Protein AF-A1ZZI5-F1 (afdb_monomer)

Sequence (152 aa):
MFSKNNQVFYYNAGRHKSIALKEIDAQTFIKIGHFKANPGNQPIIHTAYPEAKNVEYFYCKDRRGVYLIEEVFTQERFSPRVTIYKLGWADPKTFTTNNALFPYAKDKNGVYLHIHKVPNLLPQGITSCQDIMNAPHHSYEKLPIEVLYQYP

Secondary structure (DSSP, 8-state):
-EEETTEEEEEEGGGTEEEE-TTS-TTT-EEEEEEEE-GGG-GGGGTT-SS-SEEEEEEEE-SS-EEEEEEEE-TT-SS-EEEEEEETT--TTT-B--TTTTT-EE-SS-EEETTEEETT--GGG--SHHHHHTSSS---EEPPEEEEEEE-

Organism: NCBI:txid313606

Structure (mmCIF, N/CA/C/O backbone):
data_AF-A1ZZI5-F1
#
_entry.id   AF-A1ZZI5-F1
#
loop_
_atom_site.group_PDB
_atom_site.id
_atom_site.type_symbol
_atom_site.label_atom_id
_atom_site.label_alt_id
_atom_site.label_comp_id
_atom_site.label_asym_id
_atom_site.label_entity_id
_atom_site.label_seq_id
_atom_site.pdbx_PDB_ins_code
_atom_site.Cartn_x
_atom_site.Cartn_y
_atom_site.Cartn_z
_atom_site.occupancy
_atom_site.B_iso_or_equiv
_atom_site.auth_seq_id
_atom_site.auth_comp_id
_atom_site.auth_asym_id
_atom_site.auth_atom_id
_atom_site.pdbx_PDB_model_num
ATOM 1 N N . MET A 1 1 ? -7.209 9.417 4.542 1.00 88.75 1 MET A N 1
ATOM 2 C CA . MET A 1 1 ? -7.319 8.685 5.829 1.00 88.75 1 MET A CA 1
ATOM 3 C C . MET A 1 1 ? -6.840 9.515 7.007 1.00 88.75 1 MET A C 1
ATOM 5 O O . MET A 1 1 ? -5.929 10.326 6.837 1.00 88.75 1 MET A O 1
ATOM 9 N N . PHE A 1 2 ? -7.405 9.274 8.187 1.00 90.62 2 PHE A N 1
ATOM 10 C CA . PHE A 1 2 ? -6.992 9.864 9.461 1.00 90.62 2 PHE A CA 1
ATOM 11 C C . PHE A 1 2 ? -7.324 8.920 10.624 1.00 90.62 2 PHE A C 1
ATOM 13 O O . PHE A 1 2 ? -8.226 8.094 10.501 1.00 90.62 2 PHE A O 1
ATOM 20 N N . SER A 1 3 ? -6.618 9.060 11.746 1.00 93.00 3 SER A N 1
ATOM 21 C CA . SER A 1 3 ? -6.901 8.318 12.979 1.00 93.00 3 SER A CA 1
ATOM 22 C C . SER A 1 3 ? -7.654 9.210 13.966 1.00 93.00 3 SER A C 1
ATOM 24 O O . SER A 1 3 ? -7.291 10.370 14.152 1.00 93.00 3 SER A O 1
ATOM 26 N N . LYS A 1 4 ? -8.698 8.681 14.606 1.00 94.25 4 LYS A N 1
ATOM 27 C CA . LYS A 1 4 ? -9.435 9.342 15.694 1.00 94.25 4 LYS A CA 1
ATOM 28 C C . LYS A 1 4 ? -9.974 8.279 16.648 1.00 94.25 4 LYS A C 1
ATOM 30 O O . LYS A 1 4 ? -10.483 7.266 16.186 1.00 94.25 4 LYS A O 1
ATOM 35 N N . ASN A 1 5 ? -9.876 8.497 17.960 1.00 94.31 5 ASN A N 1
ATOM 36 C CA . ASN A 1 5 ? -10.395 7.577 18.986 1.00 94.31 5 ASN A CA 1
ATOM 37 C C . ASN A 1 5 ? -9.962 6.109 18.772 1.00 94.31 5 ASN A C 1
ATOM 39 O O . ASN A 1 5 ? -10.791 5.206 18.806 1.00 94.31 5 ASN A O 1
ATOM 43 N N . ASN A 1 6 ? -8.669 5.880 18.504 1.00 94.88 6 ASN A N 1
ATOM 44 C CA . ASN A 1 6 ? -8.098 4.550 18.241 1.00 94.88 6 ASN A CA 1
ATOM 45 C C . ASN A 1 6 ? -8.724 3.796 17.042 1.00 94.88 6 ASN A C 1
ATOM 47 O O . ASN A 1 6 ? -8.687 2.571 16.982 1.00 94.88 6 ASN A O 1
ATOM 51 N N . GLN A 1 7 ? -9.274 4.524 16.068 1.00 96.81 7 GLN A N 1
ATOM 52 C CA . GLN A 1 7 ? -9.832 3.975 14.834 1.00 96.81 7 GLN A CA 1
ATOM 53 C C . GLN A 1 7 ? -9.324 4.772 13.627 1.00 96.81 7 GLN A C 1
ATOM 55 O O . GLN A 1 7 ? -9.250 6.003 13.668 1.00 96.81 7 GLN A O 1
ATOM 60 N N . VAL A 1 8 ? -8.988 4.079 12.536 1.00 96.56 8 VAL A N 1
ATOM 61 C CA . VAL A 1 8 ? -8.679 4.715 11.247 1.00 96.56 8 VAL A CA 1
ATOM 62 C C . VAL A 1 8 ? -9.959 4.921 10.451 1.00 96.56 8 VAL A C 1
ATOM 64 O O . VAL A 1 8 ? -10.812 4.034 10.375 1.00 96.56 8 VAL A O 1
ATOM 67 N N . PHE A 1 9 ? -10.069 6.091 9.836 1.00 95.69 9 PHE A N 1
ATOM 68 C CA . PHE A 1 9 ? -11.160 6.480 8.963 1.00 95.69 9 PHE A CA 1
ATOM 69 C C . PHE A 1 9 ? -10.637 6.885 7.590 1.00 95.69 9 PHE A C 1
ATOM 71 O O . PHE A 1 9 ? -9.574 7.501 7.456 1.00 95.69 9 PHE A O 1
ATOM 78 N N . TYR A 1 10 ? -11.430 6.609 6.563 1.00 93.69 10 TYR A N 1
ATOM 79 C CA . TYR A 1 10 ? -11.304 7.239 5.255 1.00 93.69 10 TYR A CA 1
ATOM 80 C C . TYR A 1 10 ? -12.454 8.229 5.062 1.00 93.69 10 TYR A C 1
ATOM 82 O O . TYR A 1 10 ? -13.611 7.879 5.282 1.00 93.69 10 TYR A O 1
ATOM 90 N N . TYR A 1 11 ? -12.136 9.466 4.677 1.00 92.06 11 TYR A N 1
ATOM 91 C CA . TYR A 1 11 ? -13.138 10.463 4.311 1.00 92.06 11 TYR A CA 1
ATOM 92 C C . TYR A 1 11 ? -13.397 10.364 2.813 1.00 92.06 11 TYR A C 1
ATOM 94 O O . TYR A 1 11 ? -12.512 10.671 2.021 1.00 92.06 11 TYR A O 1
ATOM 102 N N . ASN A 1 12 ? -14.600 9.935 2.439 1.00 87.12 12 ASN A N 1
ATOM 103 C CA . ASN A 1 12 ? -15.038 9.918 1.055 1.00 87.12 12 ASN A CA 1
ATOM 104 C C . ASN A 1 12 ? -15.641 11.285 0.718 1.00 87.12 12 ASN A C 1
ATOM 106 O O . ASN A 1 12 ? -16.751 11.602 1.160 1.00 87.12 12 ASN A O 1
ATOM 110 N N . ALA A 1 13 ? -14.909 12.080 -0.065 1.00 82.31 13 ALA A N 1
ATOM 111 C CA . ALA A 1 13 ? -15.349 13.408 -0.480 1.00 82.31 13 ALA A CA 1
ATOM 112 C C . ALA A 1 13 ? -16.642 13.360 -1.310 1.00 82.31 13 ALA A C 1
ATOM 114 O O . ALA A 1 13 ? -17.515 14.194 -1.107 1.00 82.31 13 ALA A O 1
ATOM 115 N N . GLY A 1 14 ? -16.816 12.336 -2.153 1.00 79.44 14 GLY A N 1
ATOM 116 C CA . GLY A 1 14 ? -18.021 12.155 -2.968 1.00 79.44 14 GLY A CA 1
ATOM 117 C C . GLY A 1 14 ? -19.300 11.882 -2.187 1.00 79.44 14 GLY A C 1
ATOM 118 O O . GLY A 1 14 ? -20.392 12.151 -2.676 1.00 79.44 14 GLY A O 1
ATOM 119 N N . ARG A 1 15 ? -19.181 11.367 -0.961 1.00 82.94 15 ARG A N 1
ATOM 120 C CA . ARG A 1 15 ? -20.318 11.127 -0.061 1.00 82.94 15 ARG A CA 1
ATOM 121 C C . ARG A 1 15 ? -20.402 12.117 1.093 1.00 82.94 15 ARG A C 1
ATOM 123 O O . ARG A 1 15 ? -21.291 11.966 1.929 1.00 82.94 15 ARG A O 1
ATOM 130 N N . HIS A 1 16 ? -19.444 13.038 1.205 1.00 86.88 16 HIS A N 1
ATOM 131 C CA . HIS A 1 16 ? -19.254 13.888 2.383 1.00 86.88 16 HIS A CA 1
ATOM 132 C C . HIS A 1 16 ? -19.296 13.099 3.705 1.00 86.88 16 HIS A C 1
ATOM 134 O O . HIS A 1 16 ? -19.858 13.544 4.706 1.00 86.88 16 HIS A O 1
ATOM 140 N N . LYS A 1 17 ? -18.731 11.881 3.715 1.00 91.00 17 LYS A N 1
ATOM 141 C CA . LYS A 1 17 ? -18.849 10.954 4.848 1.00 91.00 17 LYS A CA 1
ATOM 142 C C . LYS A 1 17 ? -17.546 10.224 5.132 1.00 91.00 17 LYS A C 1
ATOM 144 O O . LYS A 1 17 ? -16.850 9.771 4.227 1.00 91.00 17 LYS A O 1
ATOM 149 N N . SER A 1 18 ? -17.260 10.058 6.422 1.00 93.62 18 SER A N 1
ATOM 150 C CA . SER A 1 18 ? -16.176 9.197 6.893 1.00 93.62 18 SER A CA 1
ATOM 151 C C . SER A 1 18 ? -16.654 7.758 7.078 1.00 93.62 18 SER A C 1
ATOM 153 O O . SER A 1 18 ? -17.722 7.521 7.644 1.00 93.62 18 SER A O 1
ATOM 155 N N . ILE A 1 19 ? -15.844 6.800 6.637 1.00 93.69 19 ILE A N 1
ATOM 156 C CA . ILE A 1 19 ? -16.041 5.365 6.856 1.00 93.69 19 ILE A CA 1
ATOM 157 C C . ILE A 1 19 ? -14.949 4.861 7.798 1.00 93.69 19 ILE A C 1
ATOM 159 O O . ILE A 1 19 ? -13.776 5.183 7.612 1.00 93.69 19 ILE A O 1
ATOM 163 N N . ALA A 1 20 ? -15.339 4.086 8.811 1.00 95.06 20 ALA A N 1
ATOM 164 C CA . ALA A 1 20 ? -14.404 3.423 9.714 1.00 95.06 20 ALA A CA 1
ATOM 165 C C . ALA A 1 20 ? -13.782 2.200 9.028 1.00 95.06 20 ALA A C 1
ATOM 167 O O . ALA A 1 20 ? -14.499 1.338 8.524 1.00 95.06 20 ALA A O 1
ATOM 168 N N . LEU A 1 21 ? -12.456 2.112 9.051 1.00 94.69 21 LEU A N 1
ATOM 169 C CA . LEU A 1 21 ? -11.686 1.007 8.486 1.00 94.69 21 LEU A CA 1
ATOM 170 C C . LEU A 1 21 ? -11.186 0.121 9.624 1.00 94.69 21 LEU A C 1
ATOM 172 O O . LEU A 1 21 ? -10.055 0.255 10.084 1.00 94.69 21 LEU A O 1
ATOM 176 N N . LYS A 1 22 ? -12.083 -0.733 10.126 1.00 92.69 22 LYS A N 1
ATOM 177 C CA . LYS A 1 22 ? -11.901 -1.528 11.356 1.00 92.69 22 LYS A CA 1
ATOM 178 C C . LYS A 1 22 ? -10.706 -2.483 11.312 1.00 92.69 22 LYS A C 1
ATOM 180 O O . LYS A 1 22 ? -10.131 -2.781 12.353 1.00 92.69 22 LYS A O 1
ATOM 185 N N . GLU A 1 23 ? -10.317 -2.914 10.117 1.00 90.88 23 GLU A N 1
ATOM 186 C CA . GLU A 1 23 ? -9.172 -3.807 9.923 1.00 90.88 23 GLU A CA 1
ATOM 187 C C . GLU A 1 23 ? -7.826 -3.123 10.187 1.00 90.88 23 GLU A C 1
ATOM 189 O O . GLU A 1 23 ? -6.860 -3.796 10.561 1.00 90.88 23 GLU A O 1
ATOM 194 N N . ILE A 1 24 ? -7.781 -1.792 10.055 1.00 95.19 24 ILE A N 1
ATOM 195 C CA . ILE A 1 24 ? -6.554 -1.009 10.172 1.00 95.19 24 ILE A CA 1
ATOM 196 C C . ILE A 1 24 ? -6.318 -0.609 11.626 1.00 95.19 24 ILE A C 1
ATOM 198 O O . ILE A 1 24 ? -7.130 0.074 12.256 1.00 95.19 24 ILE A O 1
ATOM 202 N N . ASP A 1 25 ? -5.160 -1.001 12.138 1.00 96.38 25 ASP A N 1
ATOM 203 C CA . ASP A 1 25 ? -4.699 -0.677 13.475 1.00 96.38 25 ASP A CA 1
ATOM 204 C C . ASP A 1 25 ? -4.239 0.782 13.568 1.00 96.38 25 ASP A C 1
ATOM 206 O O . ASP A 1 25 ? -3.167 1.164 13.096 1.00 96.38 25 ASP A O 1
ATOM 210 N N . ALA A 1 26 ? -5.047 1.598 14.244 1.00 96.56 26 ALA A N 1
ATOM 211 C CA . ALA A 1 26 ? -4.800 3.023 14.405 1.00 96.56 26 ALA A CA 1
ATOM 212 C C . ALA A 1 26 ? -3.516 3.355 15.177 1.00 96.56 26 ALA A C 1
ATOM 214 O O . ALA A 1 26 ? -2.979 4.443 14.976 1.00 96.56 26 ALA A O 1
ATOM 215 N N . GLN A 1 27 ? -3.022 2.454 16.035 1.00 96.25 27 GLN A N 1
ATOM 216 C CA . GLN A 1 27 ? -1.830 2.706 16.856 1.00 96.25 27 GLN A CA 1
ATOM 217 C C . GLN A 1 27 ? -0.538 2.639 16.047 1.00 96.25 27 GLN A C 1
ATOM 219 O O . GLN A 1 27 ? 0.443 3.296 16.381 1.00 96.25 27 GLN A O 1
ATOM 224 N N . THR A 1 28 ? -0.539 1.836 14.985 1.00 96.75 28 THR A N 1
ATOM 225 C CA . THR A 1 28 ? 0.635 1.603 14.137 1.00 96.75 28 THR A CA 1
ATOM 226 C C . THR A 1 28 ? 0.448 2.144 12.721 1.00 96.75 28 THR A C 1
ATOM 228 O O . THR A 1 28 ? 1.302 1.929 11.864 1.00 96.75 28 THR A O 1
ATOM 231 N N . PHE A 1 29 ? -0.652 2.865 12.482 1.00 96.44 29 PHE A N 1
ATOM 232 C CA . PHE A 1 29 ? -1.006 3.429 11.188 1.00 96.44 29 PHE A CA 1
ATOM 233 C C . PHE A 1 29 ? -0.018 4.512 10.738 1.00 96.44 29 PHE A C 1
ATOM 235 O O . PHE A 1 29 ? 0.186 5.519 11.415 1.00 96.44 29 PHE A O 1
ATOM 242 N N . ILE A 1 30 ? 0.542 4.334 9.543 1.00 95.44 30 ILE A N 1
ATOM 243 C CA . ILE A 1 30 ? 1.495 5.249 8.916 1.00 95.44 30 ILE A CA 1
ATOM 244 C C . ILE A 1 30 ? 1.072 5.491 7.464 1.00 95.44 30 ILE A C 1
ATOM 246 O O . ILE A 1 30 ? 0.793 4.553 6.715 1.00 95.44 30 ILE A O 1
ATOM 250 N N . LYS A 1 31 ? 1.067 6.760 7.043 1.00 93.56 31 LYS A N 1
ATOM 251 C CA . LYS A 1 31 ? 0.959 7.143 5.626 1.00 93.56 31 LYS A CA 1
ATOM 252 C C . LYS A 1 31 ? 2.342 7.082 4.991 1.00 93.56 31 LYS A C 1
ATOM 254 O O . LYS A 1 31 ? 3.291 7.601 5.567 1.00 93.56 31 LYS A O 1
ATOM 259 N N . ILE A 1 32 ? 2.438 6.458 3.824 1.00 91.56 32 ILE A N 1
ATOM 260 C CA . ILE A 1 32 ? 3.721 6.137 3.197 1.00 91.56 32 ILE A CA 1
ATOM 261 C C . ILE A 1 32 ? 3.988 7.004 1.975 1.00 91.56 32 ILE A C 1
ATOM 263 O O . ILE A 1 32 ? 5.065 7.577 1.862 1.00 91.56 32 ILE A O 1
ATOM 267 N N . GLY A 1 33 ? 3.012 7.147 1.087 1.00 85.56 33 GLY A N 1
ATOM 268 C CA . GLY A 1 33 ? 3.184 7.956 -0.112 1.00 85.56 33 GLY A CA 1
ATOM 269 C C . GLY A 1 33 ? 1.853 8.332 -0.733 1.00 85.56 33 GLY A C 1
ATOM 270 O O . GLY A 1 33 ? 0.861 7.621 -0.562 1.00 85.56 33 GLY A O 1
ATOM 271 N N . HIS A 1 34 ? 1.853 9.458 -1.439 1.00 85.75 34 HIS A N 1
ATOM 272 C CA . HIS A 1 34 ? 0.754 9.919 -2.278 1.00 85.75 34 HIS A CA 1
ATOM 273 C C . HIS A 1 34 ? 1.297 10.167 -3.672 1.00 85.75 34 HIS A C 1
ATOM 275 O O . HIS A 1 34 ? 2.297 10.862 -3.845 1.00 85.75 34 HIS A O 1
ATOM 281 N N . PHE A 1 35 ? 0.624 9.590 -4.651 1.00 81.38 35 PHE A N 1
ATOM 282 C CA . PHE A 1 35 ? 1.056 9.599 -6.025 1.00 81.38 35 PHE A CA 1
ATOM 283 C C . PHE A 1 35 ? -0.084 9.963 -6.950 1.00 81.38 35 PHE A C 1
ATOM 285 O O . PHE A 1 35 ? -1.201 9.484 -6.776 1.00 81.38 35 PHE A O 1
ATOM 292 N N . LYS A 1 36 ? 0.221 10.776 -7.958 1.00 78.62 36 LYS A N 1
ATOM 293 C CA . LYS A 1 36 ? -0.731 11.159 -8.995 1.00 78.62 36 LYS A CA 1
ATOM 294 C C . LYS A 1 36 ? -0.256 10.594 -10.320 1.00 78.62 36 LYS A C 1
ATOM 296 O O . LYS A 1 36 ? 0.842 10.915 -10.770 1.00 78.62 36 LYS A O 1
ATOM 301 N N . ALA A 1 37 ? -1.079 9.756 -10.927 1.00 72.25 37 ALA A N 1
ATOM 302 C CA . ALA A 1 37 ? -0.876 9.261 -12.273 1.00 72.25 37 ALA A CA 1
ATOM 303 C C . ALA A 1 37 ? -1.790 10.045 -13.218 1.00 72.25 37 ALA A C 1
ATOM 305 O O . ALA A 1 37 ? -3.012 9.913 -13.161 1.00 72.25 37 ALA A O 1
ATOM 306 N N . ASN A 1 38 ? -1.175 10.855 -14.082 1.00 68.25 38 ASN A N 1
ATOM 307 C CA . ASN A 1 38 ? -1.856 11.568 -15.159 1.00 68.25 38 ASN A CA 1
ATOM 308 C C . ASN A 1 38 ? -1.307 11.048 -16.499 1.00 68.25 38 ASN A C 1
ATOM 31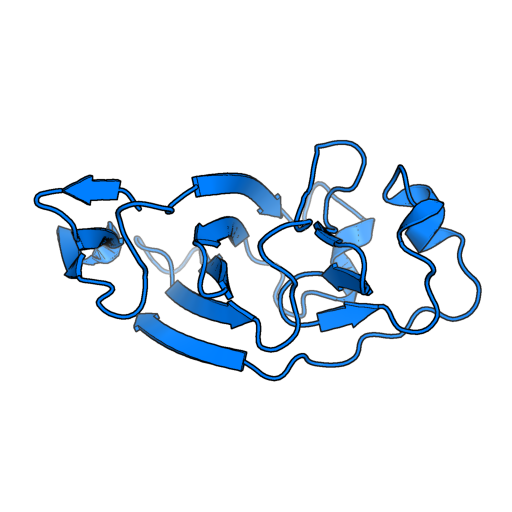0 O O . ASN A 1 38 ? -0.148 11.338 -16.816 1.00 68.25 38 ASN A O 1
ATOM 314 N N . PRO A 1 39 ? -2.106 10.313 -17.293 1.00 57.94 39 PRO A N 1
ATOM 315 C CA . PRO A 1 39 ? -1.650 9.671 -18.530 1.00 57.94 39 PRO A CA 1
ATOM 316 C C . PRO A 1 39 ? -1.013 10.648 -19.526 1.00 57.94 39 PRO A C 1
ATOM 318 O O . PRO A 1 39 ? -0.016 10.321 -20.159 1.00 57.94 39 PRO A O 1
ATOM 321 N N . GLY A 1 40 ? -1.528 11.881 -19.609 1.00 56.38 40 GLY A N 1
ATOM 322 C CA . GLY A 1 40 ? -1.036 12.896 -20.548 1.00 56.38 40 GLY A CA 1
ATOM 323 C C . GLY A 1 40 ? 0.386 13.407 -20.283 1.00 56.38 40 GLY A C 1
ATOM 324 O O . GLY A 1 40 ? 0.987 13.981 -21.183 1.00 56.38 40 GLY A O 1
ATOM 325 N N . ASN A 1 41 ? 0.940 13.188 -19.083 1.00 53.09 41 ASN A N 1
ATOM 326 C CA . ASN A 1 41 ? 2.237 13.749 -18.684 1.00 53.09 41 ASN A CA 1
ATOM 327 C C . ASN A 1 41 ? 3.314 12.690 -18.411 1.00 53.09 41 ASN A C 1
ATOM 329 O O . ASN A 1 41 ? 4.441 13.063 -18.088 1.00 53.09 41 ASN A O 1
ATOM 333 N N . GLN A 1 42 ? 2.994 11.389 -18.474 1.00 54.50 42 GLN A N 1
ATOM 334 C CA . GLN A 1 42 ? 3.925 10.338 -18.055 1.00 54.50 42 GLN A CA 1
ATOM 335 C C . GLN A 1 42 ? 3.889 9.101 -18.969 1.00 54.50 42 GLN A C 1
ATOM 337 O O . GLN A 1 42 ? 3.000 8.259 -18.831 1.00 54.50 42 GLN A O 1
ATOM 342 N N . PRO A 1 43 ? 4.886 8.936 -19.863 1.00 46.97 43 PRO A N 1
ATOM 343 C CA . PRO A 1 43 ? 4.893 7.864 -20.862 1.00 46.97 43 PRO A CA 1
ATOM 344 C C . PRO A 1 43 ? 5.055 6.450 -20.272 1.00 46.97 43 PRO A C 1
ATOM 346 O O . PRO A 1 43 ? 4.678 5.477 -20.915 1.00 46.97 43 PRO A O 1
ATOM 349 N N . ILE A 1 44 ? 5.575 6.311 -19.045 1.00 50.44 44 ILE A N 1
ATOM 350 C CA . ILE A 1 44 ? 5.906 5.009 -18.426 1.00 50.44 44 ILE A CA 1
ATOM 351 C C . ILE A 1 44 ? 4.671 4.306 -17.822 1.00 50.44 44 ILE A C 1
ATOM 353 O O . ILE A 1 44 ? 4.650 3.088 -17.681 1.00 50.44 44 ILE A O 1
ATOM 357 N N . ILE A 1 45 ? 3.607 5.046 -17.498 1.00 51.72 45 ILE A N 1
ATOM 358 C CA . ILE A 1 45 ? 2.412 4.516 -16.810 1.00 51.72 45 ILE A CA 1
ATOM 359 C C . ILE A 1 45 ? 1.461 3.788 -17.789 1.00 51.72 45 ILE A C 1
ATOM 361 O O . ILE A 1 45 ? 0.544 3.080 -17.384 1.00 51.72 45 ILE A O 1
ATOM 365 N N . HIS A 1 46 ? 1.689 3.907 -19.098 1.00 41.88 46 HIS A N 1
ATOM 366 C CA . HIS A 1 46 ? 0.678 3.630 -20.119 1.00 41.88 46 HIS A CA 1
ATOM 367 C C . HIS A 1 46 ? 0.281 2.151 -20.315 1.00 41.88 46 HIS A C 1
ATOM 369 O O . HIS A 1 46 ? -0.777 1.900 -20.885 1.00 41.88 46 HIS A O 1
ATOM 375 N N . THR A 1 47 ? 1.078 1.169 -19.870 1.00 45.75 47 THR A N 1
ATOM 376 C CA . THR A 1 47 ? 0.804 -0.265 -20.135 1.00 45.75 47 THR A CA 1
ATOM 377 C C . THR A 1 47 ? 0.304 -1.055 -18.926 1.00 45.75 47 THR A C 1
ATOM 379 O O . THR A 1 47 ? -0.368 -2.068 -19.104 1.00 45.75 47 THR A O 1
ATOM 382 N N . ALA A 1 48 ? 0.577 -0.600 -17.701 1.00 46.62 48 ALA A N 1
ATOM 383 C CA . ALA A 1 48 ? 0.129 -1.269 -16.473 1.00 46.62 48 ALA A CA 1
ATOM 384 C C . ALA A 1 48 ? -1.211 -0.733 -15.930 1.00 46.62 48 ALA A C 1
ATOM 386 O O . ALA A 1 48 ? -1.792 -1.325 -15.019 1.00 46.62 48 ALA A O 1
ATOM 387 N N . TYR A 1 49 ? -1.704 0.378 -16.485 1.00 53.09 49 TYR A N 1
ATOM 388 C CA . TYR A 1 49 ? -2.923 1.057 -16.053 1.00 53.09 49 TYR A CA 1
ATOM 389 C C . TYR A 1 49 ? -3.899 1.166 -17.238 1.00 53.09 49 TYR A C 1
ATOM 391 O O . TYR A 1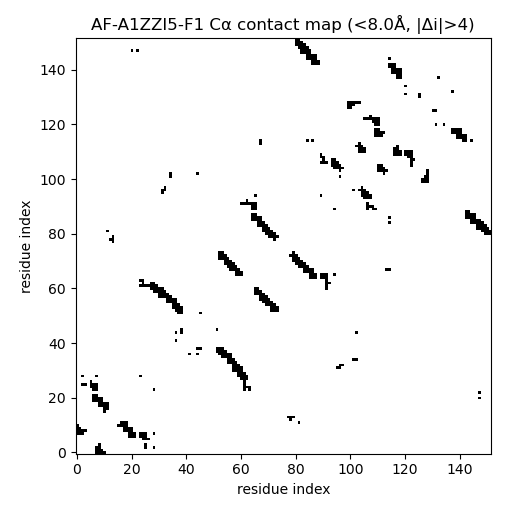 49 ? -3.781 2.085 -18.045 1.00 53.09 49 TYR A O 1
ATOM 399 N N . PRO A 1 50 ? -4.847 0.219 -17.381 1.00 45.00 50 PRO A N 1
ATOM 400 C CA . PRO A 1 50 ? -5.671 0.070 -18.586 1.00 45.00 50 PRO A CA 1
ATOM 401 C C . PRO A 1 50 ? -6.709 1.184 -18.814 1.00 45.00 50 PRO A C 1
ATOM 403 O O . PRO A 1 50 ? -7.363 1.200 -19.852 1.00 45.00 50 PRO A O 1
ATOM 406 N N . GLU A 1 51 ? -6.865 2.135 -17.890 1.00 51.78 51 GLU A N 1
ATOM 407 C CA . GLU A 1 51 ? -7.783 3.263 -18.045 1.00 51.78 51 GLU A CA 1
ATOM 408 C C . GLU A 1 51 ? -6.998 4.578 -17.961 1.00 51.78 51 GLU A C 1
ATOM 410 O O . GLU A 1 51 ? -6.477 4.930 -16.906 1.00 51.78 51 GLU A O 1
ATOM 415 N N . ALA A 1 52 ? -6.920 5.318 -19.071 1.00 49.72 52 ALA A N 1
ATOM 416 C CA . ALA A 1 52 ? -6.306 6.644 -19.147 1.00 49.72 52 ALA A CA 1
ATOM 417 C C . ALA A 1 52 ? -7.133 7.690 -18.367 1.00 49.72 52 ALA A C 1
ATOM 419 O O . ALA A 1 52 ? -7.794 8.552 -18.943 1.00 49.72 52 ALA A O 1
ATOM 420 N N . LYS A 1 53 ? -7.124 7.591 -17.03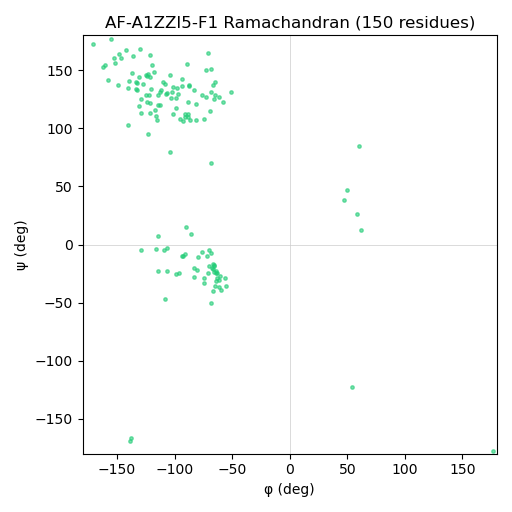8 1.00 62.97 53 LYS A N 1
ATOM 421 C CA . LYS A 1 53 ? -7.847 8.457 -16.101 1.00 62.97 53 LYS A CA 1
ATOM 422 C C . LYS A 1 53 ? -6.852 9.146 -15.173 1.00 62.97 53 LYS A C 1
ATOM 424 O O . LYS A 1 53 ? -5.759 8.634 -14.946 1.00 62.97 53 LYS A O 1
ATOM 429 N N . ASN A 1 54 ? -7.221 10.309 -14.642 1.00 77.44 54 ASN A N 1
ATOM 430 C CA . ASN A 1 54 ? -6.461 10.907 -13.548 1.00 77.44 54 ASN A CA 1
ATOM 431 C C . ASN A 1 54 ? -6.689 10.010 -12.330 1.00 77.44 54 ASN A C 1
ATOM 433 O O . ASN A 1 54 ? -7.830 9.872 -11.885 1.00 77.44 54 ASN A O 1
ATOM 437 N N . VAL A 1 55 ? -5.639 9.355 -11.839 1.00 81.25 55 VAL A N 1
ATOM 438 C CA . VAL A 1 55 ? -5.732 8.460 -10.681 1.00 81.25 55 VAL A CA 1
ATOM 439 C C . VAL A 1 55 ? -4.810 8.952 -9.582 1.00 81.25 55 VAL A C 1
ATOM 441 O O . VAL A 1 55 ? -3.646 9.272 -9.828 1.00 81.25 55 VAL A O 1
ATOM 444 N N . GLU A 1 56 ? -5.323 8.991 -8.359 1.00 86.06 56 GLU A N 1
ATOM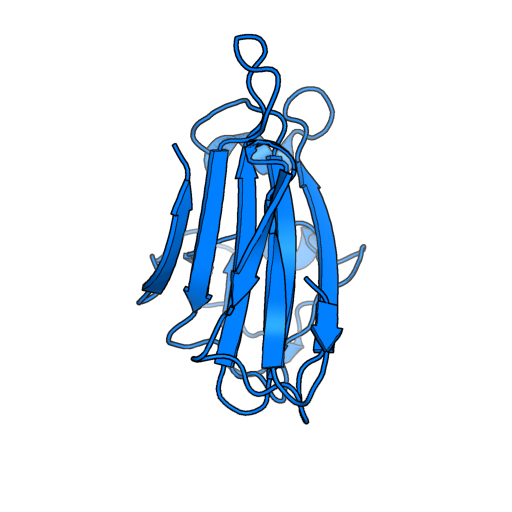 445 C CA . GLU A 1 56 ? -4.508 9.201 -7.171 1.00 86.06 56 GLU A CA 1
ATOM 446 C C . GLU A 1 56 ? -4.364 7.894 -6.387 1.00 86.06 56 GLU A C 1
ATOM 448 O O . GLU A 1 56 ? -5.345 7.212 -6.091 1.00 86.06 56 GLU A O 1
ATOM 453 N N . TYR A 1 57 ? -3.122 7.557 -6.043 1.00 87.12 57 TYR A N 1
ATOM 454 C CA . TYR A 1 57 ? -2.775 6.398 -5.231 1.00 87.12 57 TYR A CA 1
ATOM 455 C C . TYR A 1 57 ? -2.212 6.847 -3.891 1.00 87.12 57 TYR A C 1
ATOM 457 O O . TYR A 1 57 ? -1.282 7.655 -3.836 1.00 87.12 57 TYR A O 1
ATOM 465 N N . PHE A 1 58 ? -2.716 6.271 -2.806 1.00 90.38 58 PHE A N 1
ATOM 466 C CA . PHE A 1 58 ? -2.153 6.461 -1.475 1.00 90.38 58 PHE A CA 1
ATOM 467 C C . PHE A 1 58 ? -1.742 5.118 -0.900 1.00 90.38 58 PHE A C 1
ATOM 469 O O . PHE A 1 58 ? -2.586 4.243 -0.708 1.00 90.38 58 PHE A O 1
ATOM 476 N N . TYR A 1 59 ? -0.463 4.982 -0.562 1.00 93.25 59 TYR A N 1
ATOM 477 C CA . TYR A 1 59 ? -0.002 3.853 0.233 1.00 93.25 59 TYR A CA 1
ATOM 478 C C . TYR A 1 59 ? -0.001 4.225 1.707 1.00 93.25 59 TYR A C 1
ATOM 480 O O . TYR A 1 59 ? 0.474 5.291 2.118 1.00 93.25 59 TYR A O 1
ATOM 488 N N . CYS A 1 60 ? -0.489 3.310 2.521 1.00 95.12 60 CYS A N 1
ATOM 489 C CA . CYS A 1 60 ? -0.374 3.364 3.965 1.00 95.12 60 CYS A CA 1
ATOM 490 C C . CYS A 1 60 ? -0.149 1.959 4.511 1.00 95.12 60 CYS A C 1
ATOM 492 O O . CYS A 1 60 ? -0.271 0.964 3.801 1.00 95.12 60 CYS A O 1
ATOM 494 N N . LYS A 1 61 ? 0.235 1.872 5.775 1.00 96.81 61 LYS A N 1
ATOM 495 C CA . LYS A 1 61 ? 0.479 0.599 6.442 1.00 96.81 61 LYS A CA 1
ATOM 496 C C . LYS A 1 61 ? 0.147 0.688 7.914 1.00 96.81 61 LYS A C 1
ATOM 498 O O . LYS A 1 61 ? 0.075 1.777 8.476 1.00 96.81 61 LYS A O 1
ATOM 503 N N . ASP A 1 62 ? 0.011 -0.467 8.527 1.00 97.19 62 ASP A N 1
ATOM 504 C CA . ASP A 1 62 ? 0.036 -0.658 9.969 1.00 97.19 62 ASP A CA 1
ATOM 505 C C . ASP A 1 62 ? 0.842 -1.930 10.283 1.00 97.19 62 ASP A C 1
ATOM 507 O O . ASP A 1 62 ? 1.502 -2.489 9.408 1.00 97.19 62 ASP A O 1
ATOM 511 N N . ARG A 1 63 ? 0.810 -2.433 11.519 1.00 96.38 63 ARG A N 1
ATOM 512 C CA . ARG A 1 63 ? 1.492 -3.697 11.854 1.00 96.38 63 ARG A CA 1
ATOM 513 C C . ARG A 1 63 ? 0.912 -4.939 11.159 1.00 96.38 63 ARG A C 1
ATOM 515 O O . ARG A 1 63 ? 1.566 -5.979 11.177 1.00 96.38 63 ARG A O 1
ATOM 522 N N . ARG A 1 64 ? -0.314 -4.867 10.633 1.00 95.12 64 ARG A N 1
ATOM 523 C CA . ARG A 1 64 ? -1.082 -5.987 10.062 1.00 95.12 64 ARG A CA 1
ATOM 524 C C . ARG A 1 64 ? -0.956 -6.075 8.546 1.00 95.12 64 ARG A C 1
ATOM 526 O O . ARG A 1 64 ? -1.154 -7.158 8.002 1.00 95.12 64 ARG A O 1
ATOM 533 N N . GLY A 1 65 ? -0.648 -4.978 7.863 1.00 96.62 65 GLY A N 1
ATOM 534 C CA . GLY A 1 65 ? -0.487 -5.002 6.420 1.00 96.62 65 GLY A CA 1
ATOM 535 C C . GLY A 1 65 ? -0.208 -3.652 5.783 1.00 96.62 65 GLY A C 1
ATOM 536 O O . GLY A 1 65 ? -0.071 -2.618 6.440 1.00 96.62 65 GLY A O 1
ATOM 537 N N . VAL A 1 66 ? -0.118 -3.704 4.459 1.00 97.38 66 VAL A N 1
ATOM 538 C CA . VAL A 1 66 ? -0.005 -2.543 3.581 1.00 97.38 66 VAL A CA 1
ATOM 539 C C . VAL A 1 66 ? -1.321 -2.376 2.842 1.00 97.38 66 VAL A C 1
ATOM 541 O O . VAL A 1 66 ? -1.917 -3.352 2.379 1.00 97.38 66 VAL A O 1
ATOM 544 N N . TYR A 1 67 ? -1.756 -1.132 2.722 1.00 96.25 67 TYR A N 1
ATOM 545 C CA . TYR A 1 67 ? -3.006 -0.758 2.094 1.00 96.25 67 TYR A CA 1
ATOM 546 C C . TYR A 1 67 ? -2.757 0.249 0.981 1.00 96.25 67 TYR A C 1
ATOM 548 O O . TYR A 1 67 ? -1.872 1.104 1.069 1.00 96.25 67 TYR A O 1
ATOM 556 N N . LEU A 1 68 ? -3.575 0.140 -0.054 1.00 94.12 68 LEU A N 1
ATOM 557 C CA . LEU A 1 68 ? -3.565 1.002 -1.219 1.00 94.12 68 LEU A CA 1
ATOM 558 C C . LEU A 1 68 ? -4.953 1.601 -1.388 1.00 94.12 68 LEU A C 1
ATOM 560 O O . LEU A 1 68 ? -5.933 0.872 -1.510 1.00 94.12 68 LEU A O 1
ATOM 564 N N . ILE A 1 69 ? -5.031 2.923 -1.392 1.00 93.12 69 ILE A N 1
ATOM 565 C CA . ILE A 1 69 ? -6.234 3.656 -1.772 1.00 93.12 69 ILE A CA 1
ATOM 566 C C . ILE A 1 69 ? -6.050 4.099 -3.213 1.00 93.12 69 ILE A C 1
ATOM 568 O O . ILE A 1 69 ? -5.056 4.749 -3.528 1.00 93.12 69 ILE A O 1
ATOM 572 N N . GLU A 1 70 ? -7.012 3.760 -4.053 1.00 91.12 70 GLU A N 1
ATOM 573 C CA . GLU A 1 70 ? -7.105 4.163 -5.447 1.00 91.12 70 GLU A CA 1
ATOM 574 C C . GLU A 1 70 ? -8.308 5.096 -5.597 1.00 91.12 70 GLU A C 1
ATOM 576 O O . GLU A 1 70 ? -9.439 4.705 -5.299 1.00 91.12 70 GLU A O 1
ATOM 581 N N . GLU A 1 71 ? -8.063 6.325 -6.046 1.00 89.19 71 GLU A N 1
ATOM 582 C CA . GLU A 1 71 ? -9.092 7.308 -6.376 1.00 89.19 71 GLU A CA 1
ATOM 583 C C . GLU A 1 71 ? -9.039 7.614 -7.872 1.00 89.19 71 GLU A C 1
ATOM 585 O O . GLU A 1 71 ? -8.118 8.274 -8.350 1.00 89.19 71 GLU A O 1
ATOM 590 N N . VAL A 1 72 ? -10.025 7.127 -8.622 1.00 86.56 72 VAL A N 1
ATOM 591 C CA . VAL A 1 72 ? -10.108 7.300 -10.075 1.00 86.56 72 VAL A CA 1
ATOM 592 C C . VAL A 1 72 ? -11.063 8.442 -10.399 1.00 86.56 72 VAL A C 1
ATOM 594 O O . VAL A 1 72 ? -12.266 8.358 -10.134 1.00 86.56 72 VAL A O 1
ATOM 597 N N . PHE A 1 73 ? -10.536 9.495 -11.019 1.00 81.06 73 PHE A N 1
ATOM 598 C CA . PHE A 1 73 ? -11.289 10.674 -11.430 1.00 81.06 73 PHE A CA 1
ATOM 599 C C . PHE A 1 73 ? -11.679 10.566 -12.907 1.00 81.06 73 PHE A C 1
ATOM 601 O O . PHE A 1 73 ? -10.848 10.319 -13.783 1.00 81.06 73 PHE A O 1
ATOM 608 N N . THR A 1 74 ? -12.959 10.780 -13.195 1.00 76.19 74 THR A N 1
ATOM 609 C CA . THR A 1 74 ? -13.514 10.790 -14.556 1.00 76.19 74 THR A CA 1
ATOM 610 C C . THR A 1 74 ? -14.165 12.133 -14.833 1.00 76.19 74 THR A C 1
ATOM 612 O O . THR A 1 74 ? -14.813 12.673 -13.941 1.00 76.19 74 THR A O 1
ATOM 615 N N . GLN A 1 75 ? -14.078 12.631 -16.070 1.00 71.19 75 GLN A N 1
ATOM 616 C CA . GLN A 1 75 ? -14.726 13.893 -16.468 1.00 71.19 75 GLN A CA 1
ATOM 617 C C . GLN A 1 75 ? -16.243 13.895 -16.209 1.00 71.19 75 GLN A C 1
ATOM 619 O O . GLN A 1 75 ? -16.821 14.933 -15.916 1.00 71.19 75 GLN A O 1
ATOM 624 N N . GLU A 1 76 ? -16.875 12.723 -16.252 1.00 71.19 76 GLU A N 1
ATOM 625 C CA . GLU A 1 76 ? -18.317 12.540 -16.057 1.00 71.19 76 GLU A CA 1
ATOM 626 C C . GLU A 1 76 ? -18.774 12.631 -14.589 1.00 71.19 76 GLU A C 1
ATOM 628 O O . GLU A 1 76 ? -19.971 12.565 -14.314 1.00 71.19 76 GLU A O 1
ATOM 633 N N . ARG A 1 77 ? -17.852 12.731 -13.619 1.00 66.50 77 ARG A N 1
ATOM 634 C CA . ARG A 1 77 ? -18.187 12.656 -12.190 1.00 66.50 77 ARG A CA 1
ATOM 635 C C . ARG A 1 77 ? -17.524 13.759 -11.384 1.00 66.50 77 ARG A C 1
ATOM 637 O O . ARG A 1 77 ? -16.315 13.946 -11.429 1.00 66.50 77 ARG A O 1
ATOM 644 N N . PHE A 1 78 ? -18.321 14.391 -10.527 1.00 71.19 78 PHE A N 1
ATOM 645 C CA . PHE A 1 78 ? -17.843 15.354 -9.531 1.00 71.19 78 PHE A CA 1
ATOM 646 C C . PHE A 1 78 ? -17.075 14.705 -8.368 1.00 71.19 78 PHE A C 1
ATOM 648 O O . PHE A 1 78 ? -16.475 15.411 -7.563 1.00 71.19 78 PHE A O 1
ATOM 655 N N . SER A 1 79 ? -17.090 13.372 -8.257 1.00 80.06 79 SER A N 1
ATOM 656 C CA . SER A 1 79 ? -16.375 12.642 -7.209 1.00 80.06 79 SER A CA 1
ATOM 657 C C . SER A 1 79 ? -15.662 11.402 -7.747 1.00 80.06 79 SER A C 1
ATOM 659 O O . SER A 1 79 ? -16.158 10.793 -8.701 1.00 80.06 79 SER A O 1
ATOM 661 N N . PRO A 1 80 ? -14.507 11.029 -7.164 1.00 84.56 80 PRO A N 1
ATOM 662 C CA . PRO A 1 80 ? -13.753 9.880 -7.632 1.00 84.56 80 PRO A CA 1
ATOM 663 C C . PRO A 1 80 ? -14.443 8.566 -7.268 1.00 84.56 80 PRO A C 1
ATOM 665 O O . PRO A 1 80 ? -15.077 8.434 -6.217 1.00 84.56 80 PRO A O 1
ATOM 668 N N . ARG A 1 81 ? -14.229 7.563 -8.119 1.00 87.75 81 ARG A N 1
ATOM 669 C CA . ARG A 1 81 ? -14.385 6.156 -7.745 1.00 87.75 81 ARG A CA 1
ATOM 670 C C . ARG A 1 81 ? -13.288 5.805 -6.761 1.00 87.75 81 ARG A C 1
ATOM 672 O O . ARG A 1 81 ? -12.131 6.107 -7.030 1.00 87.75 81 ARG A O 1
ATOM 679 N N . VAL A 1 82 ? -13.640 5.177 -5.647 1.00 91.00 82 VAL A N 1
ATOM 680 C CA . VAL A 1 82 ? -12.674 4.886 -4.581 1.00 91.00 82 VAL A CA 1
ATOM 681 C C . VAL A 1 82 ? -12.634 3.397 -4.318 1.00 91.00 82 VAL A C 1
ATOM 683 O O . VAL A 1 82 ? -13.672 2.812 -4.012 1.00 91.00 82 VAL A O 1
ATOM 686 N N . THR A 1 83 ? -11.443 2.812 -4.325 1.00 93.62 83 THR A N 1
ATOM 687 C CA . THR A 1 83 ? -11.227 1.450 -3.830 1.00 93.62 83 THR A CA 1
ATOM 688 C C . THR A 1 83 ? -10.092 1.438 -2.814 1.00 93.62 83 THR A C 1
ATOM 690 O O . THR A 1 83 ? -9.080 2.110 -2.993 1.00 93.62 83 THR A O 1
ATOM 693 N N . ILE A 1 84 ? -10.262 0.694 -1.721 1.00 95.25 84 ILE A N 1
ATOM 694 C CA . ILE A 1 84 ? -9.222 0.487 -0.709 1.00 95.25 84 ILE A CA 1
ATOM 695 C C . ILE A 1 84 ? -8.880 -0.995 -0.674 1.00 95.25 84 ILE A C 1
ATOM 697 O O . ILE A 1 84 ? -9.717 -1.821 -0.309 1.00 95.25 84 ILE A O 1
ATOM 701 N N . TYR A 1 85 ? -7.642 -1.311 -1.026 1.00 95.94 85 TYR A N 1
ATOM 702 C CA . TYR A 1 85 ? -7.095 -2.659 -1.048 1.00 95.94 85 TYR A CA 1
ATOM 703 C C . TYR A 1 85 ? -6.182 -2.885 0.155 1.00 95.94 85 TYR A C 1
ATOM 705 O O . TYR A 1 85 ? -5.441 -1.986 0.551 1.00 95.94 85 TYR A O 1
ATOM 713 N N . LYS A 1 86 ? -6.165 -4.106 0.681 1.00 96.69 86 LYS A N 1
ATOM 714 C CA . LYS A 1 86 ? -5.069 -4.649 1.490 1.00 96.69 86 LYS A CA 1
ATOM 715 C C . LYS A 1 86 ? -4.240 -5.589 0.619 1.00 96.69 86 LYS A C 1
ATOM 717 O O . LYS A 1 86 ? -4.794 -6.446 -0.068 1.00 96.69 86 LYS A O 1
ATOM 722 N N . LEU A 1 87 ? -2.922 -5.415 0.643 1.00 95.50 87 LEU A N 1
ATOM 723 C CA . LEU A 1 87 ? -1.978 -6.120 -0.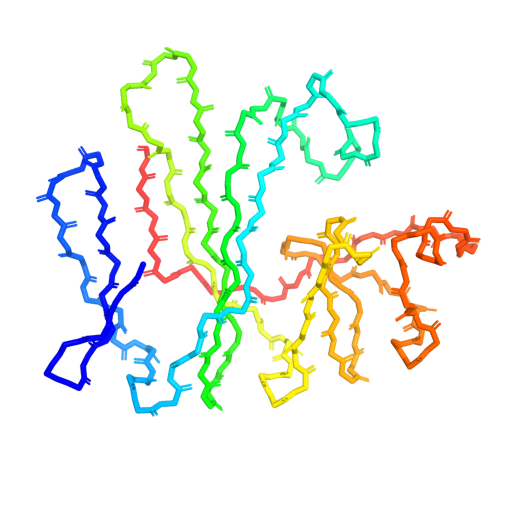224 1.00 95.50 87 LEU A CA 1
ATOM 724 C C . LEU A 1 87 ? -1.415 -7.353 0.500 1.00 95.50 87 LEU A C 1
ATOM 726 O O . LEU A 1 87 ? -0.612 -7.223 1.422 1.00 95.50 87 LEU A O 1
ATOM 730 N N . GLY A 1 88 ? -1.836 -8.551 0.088 1.00 85.81 88 GLY A N 1
ATOM 731 C CA . GLY A 1 88 ? -1.686 -9.805 0.840 1.00 85.81 88 GLY A CA 1
ATOM 732 C C . GLY A 1 88 ? -0.268 -10.357 1.023 1.00 85.81 88 GLY A C 1
ATOM 733 O O . GLY A 1 88 ? -0.105 -11.303 1.787 1.00 85.81 88 GLY A O 1
ATOM 734 N N . TRP A 1 89 ? 0.756 -9.779 0.385 1.00 89.00 89 TRP A N 1
ATOM 735 C CA . TRP A 1 89 ? 2.165 -10.210 0.501 1.00 89.00 89 TRP A CA 1
ATOM 736 C C . TRP A 1 89 ? 3.153 -9.090 0.826 1.00 89.00 89 TRP A C 1
ATOM 738 O O . TRP A 1 89 ? 4.340 -9.354 1.030 1.00 89.00 89 TRP A O 1
ATOM 748 N N . ALA A 1 90 ? 2.673 -7.850 0.874 1.00 95.00 90 ALA A N 1
ATOM 749 C CA . ALA A 1 90 ? 3.525 -6.716 1.161 1.00 95.00 90 ALA A CA 1
ATOM 750 C C . ALA A 1 90 ? 3.915 -6.724 2.650 1.00 95.00 90 ALA A C 1
ATOM 752 O O . ALA A 1 90 ? 3.050 -6.800 3.524 1.00 95.00 90 ALA A O 1
ATOM 753 N N . ASP A 1 91 ? 5.212 -6.652 2.947 1.00 96.88 91 ASP A N 1
ATOM 754 C CA . ASP A 1 91 ? 5.741 -6.629 4.310 1.00 96.88 91 ASP A CA 1
ATOM 755 C C . ASP A 1 91 ? 5.653 -5.205 4.875 1.00 96.88 91 ASP A C 1
ATOM 757 O O . ASP A 1 91 ? 6.478 -4.351 4.523 1.00 96.88 91 ASP A O 1
ATOM 761 N N . PRO A 1 92 ? 4.733 -4.927 5.816 1.00 97.06 92 PRO A N 1
ATOM 762 C CA . PRO A 1 92 ? 4.557 -3.578 6.331 1.00 97.06 92 PRO A CA 1
ATOM 763 C C . PRO A 1 92 ? 5.784 -3.051 7.077 1.00 97.06 92 PRO A C 1
ATOM 765 O O . PRO A 1 92 ? 5.984 -1.842 7.143 1.00 97.06 92 PRO A O 1
ATOM 768 N N . LYS A 1 93 ? 6.655 -3.895 7.635 1.00 97.00 93 LYS A N 1
ATOM 769 C CA . LYS A 1 93 ? 7.838 -3.411 8.360 1.00 97.00 93 LYS A CA 1
ATOM 770 C C . LYS A 1 93 ? 8.810 -2.717 7.413 1.00 97.00 93 LYS A C 1
ATOM 772 O O . LYS A 1 93 ? 9.347 -1.672 7.768 1.00 97.00 93 LYS A O 1
ATOM 777 N N . THR A 1 94 ? 8.980 -3.266 6.212 1.00 96.62 94 THR A N 1
ATOM 778 C CA . THR A 1 94 ? 9.974 -2.794 5.230 1.00 96.62 94 THR A CA 1
ATOM 779 C C . THR A 1 94 ? 9.383 -2.081 4.014 1.00 96.62 94 THR A C 1
ATOM 781 O O . THR A 1 94 ? 10.143 -1.543 3.213 1.00 96.62 94 THR A O 1
ATOM 784 N N . PHE A 1 95 ? 8.053 -2.033 3.889 1.00 96.69 95 PHE A N 1
ATOM 785 C CA . PHE A 1 95 ? 7.384 -1.361 2.779 1.00 96.69 95 PHE A CA 1
ATOM 786 C C . PHE A 1 95 ? 7.700 0.132 2.724 1.00 96.69 95 PHE A C 1
ATOM 788 O O . PHE A 1 95 ? 7.517 0.865 3.703 1.00 96.69 95 PHE A O 1
ATOM 795 N N . THR A 1 96 ? 8.154 0.569 1.554 1.00 94.19 96 THR A N 1
ATOM 796 C CA . THR A 1 96 ? 8.586 1.932 1.277 1.00 94.19 96 THR A CA 1
ATOM 797 C C . THR A 1 96 ? 8.404 2.291 -0.196 1.00 94.19 96 THR A C 1
ATOM 799 O O . THR A 1 96 ? 8.298 1.442 -1.079 1.00 94.19 96 THR A O 1
ATOM 802 N N . THR A 1 97 ? 8.374 3.586 -0.461 1.00 91.75 97 THR A N 1
ATOM 803 C CA . THR A 1 97 ? 8.284 4.191 -1.790 1.00 91.75 97 THR A CA 1
ATOM 804 C C .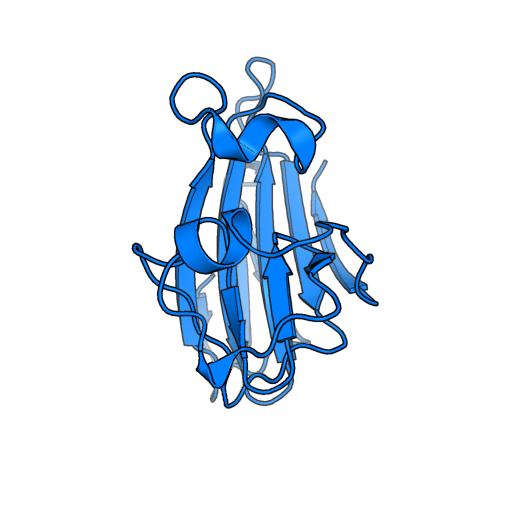 THR A 1 97 ? 8.753 5.639 -1.679 1.00 91.75 97 THR A C 1
ATOM 806 O O . THR A 1 97 ? 8.735 6.225 -0.595 1.00 91.75 97 THR A O 1
ATOM 809 N N . ASN A 1 98 ? 9.2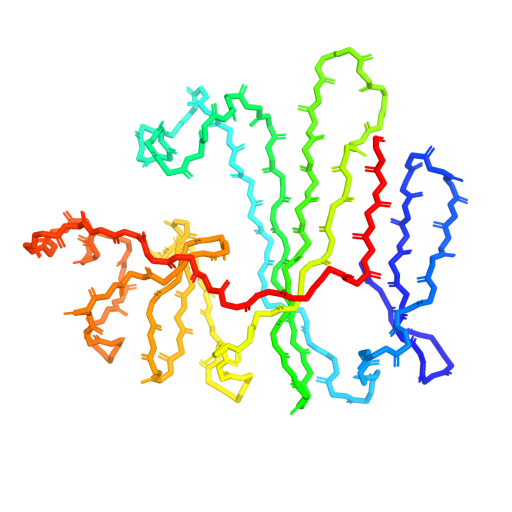35 6.206 -2.778 1.00 88.06 98 ASN A N 1
ATOM 810 C CA . ASN A 1 98 ? 9.740 7.573 -2.841 1.00 88.06 98 ASN A CA 1
ATOM 811 C C . ASN A 1 98 ? 9.626 8.098 -4.282 1.00 88.06 98 ASN A C 1
ATOM 813 O O . ASN A 1 98 ? 9.260 7.359 -5.196 1.00 88.06 98 ASN A O 1
ATOM 817 N N . ASN A 1 99 ? 9.983 9.365 -4.494 1.00 85.12 99 ASN A N 1
ATOM 818 C CA . ASN A 1 99 ? 9.901 9.989 -5.816 1.00 85.12 99 ASN A CA 1
ATOM 819 C C . ASN A 1 99 ? 10.795 9.314 -6.869 1.00 85.12 99 ASN A C 1
ATOM 821 O O . ASN A 1 99 ? 10.436 9.319 -8.039 1.00 85.12 99 ASN A O 1
ATOM 825 N N . ALA A 1 100 ? 11.933 8.731 -6.475 1.00 87.94 100 ALA A N 1
ATOM 826 C CA . ALA A 1 100 ? 12.830 8.043 -7.404 1.00 87.94 100 ALA A CA 1
ATOM 827 C C . ALA A 1 100 ? 12.271 6.684 -7.849 1.00 87.94 100 ALA A C 1
ATOM 829 O O . ALA A 1 100 ? 12.497 6.274 -8.982 1.00 87.94 100 ALA A O 1
ATOM 830 N N . LEU A 1 101 ? 11.540 5.991 -6.971 1.00 87.56 101 LEU A N 1
ATOM 831 C CA . LEU A 1 101 ? 10.904 4.702 -7.245 1.00 87.56 101 LEU A CA 1
ATOM 832 C C . LEU A 1 101 ? 9.558 4.840 -7.951 1.00 87.56 101 LEU A C 1
ATOM 834 O O . LEU A 1 101 ? 9.108 3.871 -8.550 1.00 87.56 101 LEU A O 1
ATOM 838 N N . PHE A 1 102 ? 8.916 6.005 -7.891 1.00 82.19 102 PHE A N 1
ATOM 839 C CA . PHE A 1 102 ? 7.608 6.231 -8.495 1.00 82.19 102 PHE A CA 1
ATOM 840 C C . PHE A 1 102 ? 7.570 5.791 -9.979 1.00 82.19 102 PHE A C 1
ATOM 842 O O . PHE A 1 102 ? 8.473 6.163 -10.734 1.00 82.19 102 PHE A O 1
ATOM 849 N N . PRO A 1 103 ? 6.561 5.006 -10.429 1.00 81.69 103 PRO A N 1
ATOM 850 C CA . PRO A 1 103 ? 5.309 4.607 -9.757 1.00 81.69 103 PRO A CA 1
ATOM 851 C C . PRO A 1 103 ? 5.354 3.374 -8.845 1.00 81.69 103 PRO A C 1
ATOM 853 O O . PRO A 1 103 ? 4.315 2.914 -8.369 1.00 81.69 103 PRO A O 1
ATOM 856 N N . TYR A 1 104 ? 6.537 2.849 -8.568 1.00 88.50 104 TYR A N 1
ATOM 857 C CA . TYR A 1 104 ? 6.715 1.617 -7.822 1.00 88.50 104 TYR A CA 1
ATOM 858 C C . TYR A 1 104 ? 6.818 1.836 -6.310 1.00 88.50 104 TYR A C 1
ATOM 860 O O . TYR A 1 104 ? 7.233 2.881 -5.797 1.00 88.50 104 TYR A O 1
ATOM 868 N N . ALA A 1 105 ? 6.477 0.785 -5.577 1.00 92.50 105 ALA A N 1
ATOM 869 C CA . ALA A 1 105 ? 6.810 0.621 -4.173 1.00 92.50 105 ALA A CA 1
ATOM 870 C C . ALA A 1 105 ? 7.628 -0.658 -4.003 1.00 92.50 105 ALA A C 1
ATOM 872 O O . ALA A 1 105 ? 7.652 -1.514 -4.886 1.00 92.50 105 ALA A O 1
ATOM 873 N N . LYS A 1 106 ? 8.309 -0.808 -2.873 1.00 95.06 106 LYS A N 1
ATOM 874 C CA . LYS A 1 106 ? 9.055 -2.029 -2.578 1.00 95.06 106 LYS A CA 1
ATOM 875 C C . LYS A 1 106 ? 9.055 -2.343 -1.095 1.00 95.06 106 LYS A C 1
ATOM 877 O O . LYS A 1 106 ? 8.864 -1.466 -0.259 1.00 95.06 106 LYS A O 1
ATOM 882 N N . ASP A 1 107 ? 9.346 -3.588 -0.778 1.00 96.69 107 ASP A N 1
ATOM 883 C CA . ASP A 1 107 ? 9.713 -4.039 0.558 1.00 96.69 107 ASP A CA 1
ATOM 884 C C . ASP A 1 107 ? 10.873 -5.039 0.444 1.00 96.69 107 ASP A C 1
ATOM 886 O O . ASP A 1 107 ? 11.512 -5.140 -0.602 1.00 96.69 107 ASP A O 1
ATOM 890 N N . LYS A 1 108 ? 11.189 -5.775 1.510 1.00 95.44 108 LYS A N 1
ATOM 891 C CA . LYS A 1 108 ? 12.255 -6.787 1.471 1.00 95.44 108 LYS A CA 1
ATOM 892 C C . LYS A 1 108 ? 11.945 -7.997 0.564 1.00 95.44 108 LYS A C 1
ATOM 894 O O . LYS A 1 108 ? 12.870 -8.701 0.179 1.00 95.44 108 LYS A O 1
ATOM 899 N N . ASN A 1 109 ? 10.671 -8.258 0.264 1.00 93.19 109 ASN A N 1
ATOM 900 C CA . ASN A 1 109 ? 10.176 -9.436 -0.456 1.00 93.19 109 ASN A CA 1
ATOM 901 C C . ASN A 1 109 ? 9.916 -9.168 -1.948 1.00 93.19 109 ASN A C 1
ATOM 903 O O . ASN A 1 109 ? 9.881 -10.112 -2.744 1.00 93.19 109 ASN A O 1
ATOM 907 N N . GLY A 1 110 ? 9.654 -7.919 -2.336 1.00 93.69 110 GLY A N 1
ATOM 908 C CA . GLY A 1 110 ? 9.283 -7.608 -3.709 1.00 93.69 110 GLY A CA 1
ATOM 909 C C . GLY A 1 110 ? 9.229 -6.129 -4.060 1.00 93.69 110 GLY A C 1
ATOM 910 O O . GLY A 1 110 ? 9.338 -5.238 -3.218 1.00 93.69 110 GLY A O 1
ATOM 911 N N . VAL A 1 111 ? 9.050 -5.906 -5.358 1.00 93.69 111 VAL A N 1
ATOM 912 C CA . VAL A 1 111 ? 8.731 -4.619 -5.971 1.00 93.69 111 VAL A CA 1
ATOM 913 C C . VAL A 1 111 ? 7.292 -4.693 -6.468 1.00 93.69 111 VAL A C 1
ATOM 915 O O . VAL A 1 111 ? 6.863 -5.725 -6.987 1.00 93.69 111 VAL A O 1
ATOM 918 N N . TYR A 1 112 ? 6.546 -3.611 -6.300 1.00 91.62 112 TYR A N 1
ATOM 919 C CA . TYR A 1 112 ? 5.114 -3.559 -6.544 1.00 91.62 112 TYR A CA 1
ATOM 920 C C . TYR A 1 112 ? 4.749 -2.361 -7.401 1.00 91.62 112 TYR A C 1
ATOM 922 O O . TYR A 1 112 ? 5.309 -1.274 -7.249 1.00 91.62 112 TYR A O 1
ATOM 930 N N . LEU A 1 113 ? 3.756 -2.566 -8.256 1.00 88.25 113 LEU A N 1
ATOM 931 C CA . LEU A 1 113 ? 3.078 -1.527 -9.007 1.00 88.25 113 LEU A CA 1
ATOM 932 C C . LEU A 1 113 ? 1.576 -1.708 -8.815 1.00 88.25 113 LEU A C 1
ATOM 934 O O . LEU A 1 113 ? 1.000 -2.698 -9.267 1.00 88.25 113 LEU A O 1
ATOM 938 N N . HIS A 1 114 ? 0.936 -0.753 -8.144 1.00 88.00 114 HIS A N 1
ATOM 939 C CA . HIS A 1 114 ? -0.481 -0.840 -7.799 1.00 88.00 114 HIS A CA 1
ATOM 940 C C . HIS A 1 114 ? -0.800 -2.146 -7.029 1.00 88.00 114 HIS A C 1
ATOM 942 O O . HIS A 1 114 ? -0.203 -2.414 -5.988 1.00 88.00 114 HIS A O 1
ATOM 948 N N . ILE A 1 115 ? -1.718 -2.969 -7.544 1.00 90.75 115 ILE A N 1
ATOM 949 C CA . ILE A 1 115 ? -2.087 -4.287 -6.999 1.00 90.75 115 ILE A CA 1
ATOM 950 C C . ILE A 1 115 ? -1.254 -5.447 -7.571 1.00 90.75 115 ILE A C 1
ATOM 952 O O . ILE A 1 115 ? -1.650 -6.606 -7.443 1.00 90.75 115 ILE A O 1
ATOM 956 N N . HIS A 1 116 ? -0.125 -5.161 -8.222 1.00 90.81 116 HIS A N 1
ATOM 957 C CA . HIS A 1 116 ? 0.727 -6.164 -8.855 1.00 90.81 116 HIS A CA 1
ATOM 958 C C . HIS A 1 116 ? 2.123 -6.201 -8.235 1.00 90.81 116 HIS A C 1
ATOM 960 O O . HIS A 1 116 ? 2.666 -5.180 -7.817 1.00 90.81 116 HIS A O 1
ATOM 966 N N . LYS A 1 117 ? 2.721 -7.390 -8.223 1.00 91.75 117 LYS A N 1
ATOM 967 C CA . LYS A 1 117 ? 4.141 -7.624 -7.976 1.00 91.75 117 LYS A CA 1
ATOM 968 C C . LYS A 1 117 ? 4.882 -7.668 -9.308 1.00 91.75 117 LYS A C 1
ATOM 970 O O . LYS A 1 117 ? 4.374 -8.230 -10.275 1.00 91.75 117 LYS A O 1
ATOM 975 N N . VAL A 1 118 ? 6.092 -7.126 -9.332 1.00 90.44 118 VAL A N 1
ATOM 976 C CA . VAL A 1 118 ? 7.053 -7.341 -10.416 1.00 90.44 118 VAL A CA 1
ATOM 977 C C . VAL A 1 118 ? 7.931 -8.535 -10.015 1.00 90.44 118 VAL A C 1
ATOM 979 O O . VAL A 1 118 ? 8.714 -8.414 -9.063 1.00 90.44 118 VAL A O 1
ATOM 982 N N . PRO A 1 119 ? 7.756 -9.719 -10.628 1.00 88.06 119 PRO A N 1
ATOM 983 C CA . PRO A 1 119 ? 8.506 -10.911 -10.254 1.00 88.06 119 PRO A CA 1
ATOM 984 C C . PRO A 1 119 ? 9.974 -10.797 -10.679 1.00 88.06 119 PRO A C 1
ATOM 986 O O . PRO A 1 119 ? 10.348 -9.948 -11.484 1.00 88.06 119 PRO A O 1
ATOM 989 N N . ASN A 1 120 ? 10.816 -11.670 -10.122 1.00 87.06 120 ASN A N 1
ATOM 990 C CA . ASN A 1 120 ? 12.240 -11.807 -10.464 1.00 87.06 120 ASN A CA 1
ATOM 991 C C . ASN A 1 120 ? 13.124 -10.568 -10.213 1.00 87.06 120 ASN A C 1
ATOM 993 O O . ASN A 1 120 ? 14.280 -10.550 -10.627 1.00 87.06 120 ASN A O 1
ATOM 997 N N . LEU A 1 121 ? 12.629 -9.563 -9.482 1.00 88.31 121 LEU A N 1
ATOM 998 C CA . LEU A 1 121 ? 13.434 -8.434 -9.017 1.00 88.31 121 LEU A CA 1
ATOM 999 C C . LEU A 1 121 ? 13.898 -8.628 -7.578 1.00 88.31 121 LEU A C 1
ATOM 1001 O O . LEU A 1 121 ? 13.107 -8.964 -6.696 1.00 88.31 121 LEU A O 1
ATOM 1005 N N . LEU A 1 122 ? 15.177 -8.338 -7.335 1.00 90.44 122 LEU A N 1
ATOM 1006 C CA . LEU A 1 122 ? 15.758 -8.258 -5.997 1.00 90.44 122 LEU A CA 1
ATOM 1007 C C . LEU A 1 122 ? 15.596 -6.829 -5.454 1.00 90.44 122 LEU A C 1
ATOM 1009 O O . LEU A 1 122 ? 16.298 -5.926 -5.914 1.00 90.44 122 LEU A O 1
ATOM 1013 N N . PRO A 1 123 ? 14.733 -6.581 -4.449 1.00 92.19 123 PRO A N 1
ATOM 1014 C CA . PRO A 1 123 ? 14.410 -5.215 -4.029 1.00 92.19 123 PRO A CA 1
ATOM 1015 C C . PRO A 1 123 ? 15.591 -4.434 -3.445 1.00 92.19 123 PRO A C 1
ATOM 1017 O O . PRO A 1 123 ? 15.570 -3.202 -3.432 1.00 92.19 123 PRO A O 1
ATOM 1020 N N . GLN A 1 124 ? 16.618 -5.122 -2.936 1.00 88.94 124 GLN A N 1
ATOM 1021 C CA . GLN A 1 124 ? 17.773 -4.497 -2.287 1.00 88.94 124 GLN A CA 1
ATOM 1022 C C . GLN A 1 124 ? 18.597 -3.629 -3.253 1.00 88.94 124 GLN A C 1
ATOM 1024 O O . GLN A 1 124 ? 19.124 -2.607 -2.824 1.00 88.94 124 GLN A O 1
ATOM 1029 N N . GLY A 1 125 ? 18.649 -3.985 -4.542 1.00 86.38 125 GLY A N 1
ATOM 1030 C CA . GLY A 1 125 ? 19.377 -3.232 -5.573 1.00 86.38 125 GLY A CA 1
ATOM 1031 C C . GLY A 1 125 ? 18.549 -2.159 -6.286 1.00 86.38 125 GLY A C 1
ATOM 1032 O O . GLY A 1 125 ? 19.099 -1.369 -7.040 1.00 86.38 125 GLY A O 1
ATOM 1033 N N . ILE A 1 126 ? 17.237 -2.117 -6.050 1.00 92.06 126 ILE A N 1
ATOM 1034 C CA . ILE A 1 126 ? 16.329 -1.199 -6.740 1.00 92.06 126 ILE A CA 1
ATOM 1035 C C . ILE A 1 126 ? 16.262 0.127 -5.984 1.00 92.06 126 ILE A C 1
ATOM 1037 O O . ILE A 1 126 ? 15.738 0.193 -4.866 1.00 92.06 126 ILE A O 1
ATOM 1041 N N . THR A 1 127 ? 16.784 1.187 -6.589 1.00 91.19 127 THR A N 1
ATOM 1042 C CA . THR A 1 127 ? 16.830 2.542 -6.013 1.00 91.19 127 THR A CA 1
ATOM 1043 C C . THR A 1 127 ? 15.984 3.542 -6.792 1.00 91.19 127 THR A C 1
ATOM 1045 O O . THR A 1 127 ? 15.528 4.531 -6.215 1.00 91.19 127 THR A O 1
ATOM 1048 N N . SER A 1 128 ? 15.719 3.252 -8.065 1.00 91.19 128 SER A N 1
ATOM 1049 C CA . SER A 1 128 ? 14.927 4.079 -8.967 1.00 91.19 128 SER A CA 1
ATOM 1050 C C . SER A 1 128 ? 13.942 3.249 -9.795 1.00 91.19 128 SER A C 1
ATOM 1052 O O . SER A 1 128 ? 14.085 2.033 -9.940 1.00 91.19 128 SER A O 1
ATOM 1054 N N . CYS A 1 129 ? 12.940 3.908 -10.375 1.00 87.81 129 CYS A N 1
ATOM 1055 C CA . CYS A 1 129 ? 12.054 3.287 -11.350 1.00 87.81 129 CYS A CA 1
ATOM 1056 C C . CYS A 1 129 ? 12.814 2.849 -12.609 1.00 87.81 129 CYS A C 1
ATOM 1058 O O . CYS A 1 129 ? 12.448 1.845 -13.208 1.00 87.81 129 CYS A O 1
ATOM 1060 N N . GLN A 1 130 ? 13.911 3.523 -12.968 1.00 88.00 130 GLN A N 1
ATOM 1061 C CA . GLN A 1 130 ? 14.732 3.144 -14.115 1.00 88.00 130 GLN A CA 1
ATOM 1062 C C . GLN A 1 130 ? 15.408 1.780 -13.920 1.00 88.00 130 GLN A C 1
ATOM 1064 O O . GLN A 1 130 ? 15.489 1.013 -14.875 1.00 88.00 130 GLN A O 1
ATOM 1069 N N . ASP A 1 131 ? 15.820 1.436 -12.694 1.00 89.50 131 ASP A N 1
ATOM 1070 C CA . ASP A 1 131 ? 16.389 0.113 -12.382 1.00 89.50 131 ASP A CA 1
ATOM 1071 C C . ASP A 1 131 ? 15.382 -1.004 -12.690 1.00 89.50 131 ASP A C 1
ATOM 1073 O O . ASP A 1 131 ? 15.734 -2.050 -13.231 1.00 89.50 131 ASP A O 1
ATOM 1077 N N . ILE A 1 132 ? 14.106 -0.748 -12.386 1.00 88.44 132 ILE A N 1
ATOM 1078 C CA . ILE A 1 132 ? 12.992 -1.653 -12.675 1.00 88.44 132 ILE A CA 1
ATOM 1079 C C . ILE A 1 132 ? 12.779 -1.713 -14.184 1.00 88.44 132 ILE A C 1
ATOM 1081 O O . ILE A 1 132 ? 12.772 -2.801 -14.743 1.00 88.44 132 ILE A O 1
ATOM 1085 N N . MET A 1 133 ? 12.689 -0.556 -14.851 1.00 84.50 133 MET A N 1
ATOM 1086 C CA . MET A 1 133 ? 12.464 -0.451 -16.298 1.00 84.50 133 MET A CA 1
ATOM 1087 C C . MET A 1 133 ? 13.618 -1.005 -17.155 1.00 84.50 133 MET A C 1
ATOM 1089 O O . MET A 1 133 ? 13.430 -1.298 -18.330 1.00 84.50 133 MET A O 1
ATOM 1093 N N . ASN A 1 134 ? 14.812 -1.170 -16.596 1.00 86.56 134 ASN A N 1
ATOM 1094 C CA . ASN A 1 134 ? 15.948 -1.767 -17.299 1.00 86.56 134 ASN A CA 1
ATOM 1095 C C . ASN A 1 134 ? 16.064 -3.278 -17.072 1.00 86.56 134 ASN A C 1
ATOM 1097 O O . ASN A 1 134 ? 16.871 -3.932 -17.734 1.00 86.56 134 ASN A O 1
ATOM 1101 N N . ALA A 1 135 ? 15.297 -3.844 -16.137 1.00 83.25 135 ALA A N 1
ATOM 1102 C CA . ALA A 1 135 ? 15.368 -5.267 -15.857 1.00 83.25 135 ALA A CA 1
ATOM 1103 C C . ALA A 1 135 ? 14.910 -6.099 -17.072 1.00 83.25 135 ALA A C 1
ATOM 1105 O O . ALA A 1 135 ? 13.929 -5.746 -17.728 1.00 83.25 135 ALA A O 1
ATOM 1106 N N . PRO A 1 136 ? 15.582 -7.216 -17.387 1.00 73.75 136 PRO A N 1
ATOM 1107 C CA . PRO A 1 136 ? 15.129 -8.110 -18.443 1.00 73.75 136 PRO A CA 1
ATOM 1108 C C . PRO A 1 136 ? 13.804 -8.773 -18.038 1.00 73.75 136 PRO A C 1
ATOM 1110 O O . PRO A 1 136 ? 13.661 -9.232 -16.909 1.00 73.75 136 PRO A O 1
ATOM 1113 N N . HIS A 1 137 ? 12.859 -8.854 -18.980 1.00 67.44 137 HIS A N 1
ATOM 1114 C CA . HIS A 1 137 ? 11.530 -9.461 -18.809 1.00 67.44 137 HIS A CA 1
ATOM 1115 C C . HIS A 1 137 ? 10.662 -8.806 -17.721 1.00 67.44 137 HIS A C 1
ATOM 1117 O O . HIS A 1 137 ? 10.555 -9.298 -16.598 1.00 67.44 137 HIS A O 1
ATOM 1123 N N . HIS A 1 138 ? 9.956 -7.728 -18.074 1.00 70.69 138 HIS A N 1
ATOM 1124 C CA . HIS A 1 138 ? 8.909 -7.184 -17.206 1.00 70.69 138 HIS A CA 1
ATOM 1125 C C . HIS A 1 138 ? 7.617 -7.962 -17.368 1.00 70.69 138 HIS A C 1
ATOM 1127 O O . HIS A 1 138 ? 7.025 -8.007 -18.446 1.00 70.69 138 HIS A O 1
ATOM 1133 N N . SER A 1 139 ? 7.149 -8.524 -16.266 1.00 82.94 139 SER A N 1
ATOM 1134 C CA . SER A 1 139 ? 5.781 -8.996 -16.127 1.00 82.94 139 SER A CA 1
ATOM 1135 C C . SER A 1 139 ? 5.181 -8.443 -14.839 1.00 82.94 139 SER A C 1
ATOM 1137 O O . SER A 1 139 ? 5.873 -7.866 -13.997 1.00 82.94 139 SER A O 1
ATOM 1139 N N . TYR A 1 140 ? 3.868 -8.591 -14.707 1.00 87.44 140 TYR A N 1
ATOM 1140 C CA . TYR A 1 140 ? 3.123 -8.136 -13.545 1.00 87.44 140 TYR A CA 1
ATOM 1141 C C . TYR A 1 140 ? 2.228 -9.269 -13.067 1.00 87.44 140 TYR A C 1
ATOM 1143 O O . TYR A 1 140 ? 1.354 -9.739 -13.794 1.00 87.44 140 TYR A O 1
ATOM 1151 N N . GLU A 1 141 ? 2.445 -9.705 -11.833 1.00 90.00 141 GLU A N 1
ATOM 1152 C CA . GLU A 1 141 ? 1.650 -10.747 -11.193 1.00 90.00 141 GLU A CA 1
ATOM 1153 C C . GLU A 1 141 ? 0.684 -10.103 -10.209 1.00 90.00 141 GLU A C 1
ATOM 1155 O O . GLU A 1 141 ? 1.087 -9.334 -9.335 1.00 90.00 141 GLU A O 1
ATOM 1160 N N . LYS A 1 142 ? -0.611 -10.393 -10.341 1.00 90.44 142 LYS A N 1
ATOM 1161 C CA . LYS A 1 142 ? -1.620 -9.836 -9.439 1.00 90.44 142 LYS A CA 1
ATOM 1162 C C . LYS A 1 142 ? -1.396 -10.359 -8.020 1.00 90.44 142 LYS A C 1
ATOM 1164 O O . LYS A 1 142 ? -1.317 -11.565 -7.801 1.00 90.44 142 LYS A O 1
ATOM 1169 N N . LEU A 1 143 ? -1.328 -9.447 -7.055 1.00 90.69 143 LEU A N 1
ATOM 1170 C CA . LEU A 1 143 ? -1.248 -9.799 -5.642 1.00 90.69 143 LEU A CA 1
ATOM 1171 C C . LEU A 1 143 ? -2.568 -10.430 -5.175 1.00 90.69 143 LEU A C 1
ATOM 1173 O O . LEU A 1 143 ? -3.641 -10.036 -5.647 1.00 90.69 143 LEU A O 1
ATOM 1177 N N . PRO A 1 144 ? -2.536 -11.323 -4.174 1.00 94.38 144 PRO A N 1
ATOM 1178 C CA . PRO A 1 144 ? -3.714 -11.573 -3.360 1.00 94.38 144 PRO A CA 1
ATOM 1179 C C . PRO A 1 144 ? -4.148 -10.253 -2.723 1.00 94.38 144 PRO A C 1
ATOM 1181 O O . PRO A 1 144 ? -3.358 -9.597 -2.039 1.00 94.38 144 PRO A O 1
ATOM 1184 N N . ILE A 1 145 ? -5.388 -9.848 -2.979 1.00 95.25 145 ILE A N 1
ATOM 1185 C CA . ILE A 1 145 ? -5.947 -8.597 -2.474 1.00 95.25 145 ILE A CA 1
ATOM 1186 C C . ILE A 1 145 ? -7.227 -8.856 -1.694 1.00 95.25 145 ILE A C 1
ATOM 1188 O O . ILE A 1 145 ? -8.035 -9.708 -2.056 1.00 95.25 145 ILE A O 1
ATOM 1192 N N . GLU A 1 146 ? -7.424 -8.060 -0.653 1.00 95.94 146 GLU A N 1
ATOM 1193 C CA . GLU A 1 146 ? -8.692 -7.935 0.059 1.00 95.94 146 GLU A CA 1
ATOM 1194 C C . GLU A 1 146 ? -9.220 -6.512 -0.163 1.00 95.94 146 GLU A C 1
ATOM 1196 O O . GLU A 1 146 ? -8.484 -5.539 0.014 1.00 95.94 146 GLU A O 1
ATOM 1201 N N . VAL A 1 147 ? -10.479 -6.376 -0.585 1.00 95.94 147 VAL A N 1
ATOM 1202 C CA . VAL A 1 147 ? -11.119 -5.068 -0.787 1.00 95.94 147 VAL A CA 1
ATOM 1203 C C . VAL A 1 147 ? -11.810 -4.661 0.510 1.00 95.94 147 VAL A C 1
ATOM 1205 O O . VAL A 1 147 ? -12.823 -5.241 0.886 1.00 95.94 147 VAL A O 1
ATOM 1208 N N . LEU A 1 148 ? -11.272 -3.646 1.185 1.00 94.44 148 LEU A N 1
ATOM 1209 C CA . LEU A 1 148 ? -11.804 -3.144 2.458 1.00 94.44 148 LEU A CA 1
ATOM 1210 C C . LEU A 1 148 ? -12.955 -2.154 2.266 1.00 94.44 148 LEU A C 1
ATOM 1212 O O . LEU A 1 148 ? -13.801 -1.982 3.143 1.00 94.44 148 LEU A O 1
ATOM 1216 N N . TYR A 1 149 ? -12.956 -1.448 1.137 1.00 93.69 149 TYR A N 1
ATOM 1217 C CA . TYR A 1 149 ? -13.981 -0.475 0.787 1.00 93.69 149 TYR A CA 1
ATOM 1218 C C . TYR A 1 149 ? -14.006 -0.264 -0.722 1.00 93.69 149 TYR A C 1
ATOM 1220 O O . TYR A 1 149 ? -12.952 -0.182 -1.352 1.00 93.69 149 TYR A O 1
ATOM 1228 N N . GLN A 1 150 ? -15.205 -0.111 -1.281 1.00 92.94 150 GLN A N 1
ATOM 1229 C CA . GLN A 1 150 ? -15.392 0.287 -2.667 1.00 92.94 150 GLN A CA 1
ATOM 1230 C C . GLN A 1 150 ? -16.564 1.263 -2.781 1.00 92.94 150 GLN A C 1
ATOM 1232 O O . GLN A 1 150 ? -17.625 1.054 -2.188 1.00 92.94 150 GLN A O 1
ATOM 1237 N N . TYR A 1 151 ? -16.361 2.334 -3.541 1.00 87.69 151 TYR A N 1
ATOM 1238 C CA . TYR A 1 151 ? -17.376 3.317 -3.884 1.00 87.69 151 TYR A CA 1
ATOM 1239 C C . TYR A 1 151 ? -17.395 3.551 -5.395 1.00 87.69 151 TYR A C 1
ATOM 1241 O O . TYR A 1 151 ? -16.337 3.847 -5.966 1.00 87.69 151 TYR A O 1
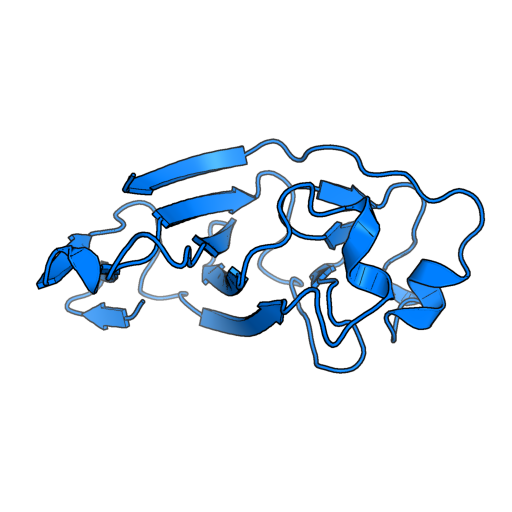ATOM 1249 N N . PRO A 1 152 ? -18.567 3.382 -6.030 1.00 81.19 152 PRO A N 1
ATOM 1250 C CA . PRO A 1 152 ? -18.702 3.428 -7.471 1.00 81.19 152 PRO A CA 1
ATOM 1251 C C . PRO A 1 152 ? -18.657 4.824 -8.053 1.00 81.19 152 PRO A C 1
ATOM 1253 O O . PRO A 1 152 ? -18.831 5.848 -7.361 1.00 81.19 152 PRO A O 1
#

pLDDT: mean 85.65, std 13.33, range [41.88, 97.38]

Foldseek 3Di:
DDDDPQWDWDQFPQVNDIDTLRVAGRVFKDWADKDWDQCVPDVVVPPVDPDNFTWIWTWMDGQRFIKIWIFTDDPVDPGTWIWIKTFPPAHRVAWHDDPFAPPWIDGQPAIDHHQWTFPPDGVVPDDGVVVVVPDPDTDTHGTDIDTSDTDD

Mean predicted aligned error: 5.74 Å

Radius of gyration: 15.48 Å; Cα contacts (8 Å, |Δi|>4): 31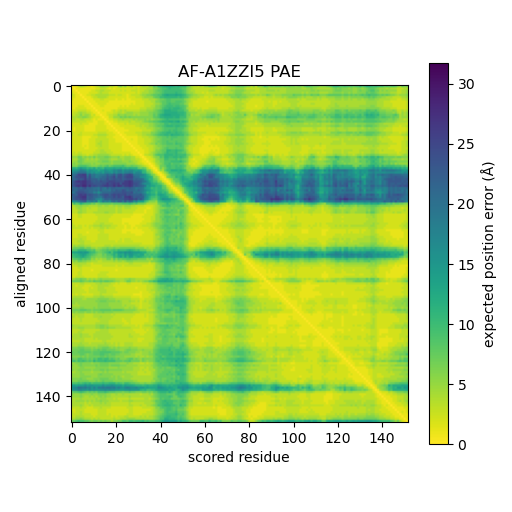7; chains: 1; bounding box: 40×27×40 Å

Solvent-accessible surface area (backbone atoms only — not comparable to full-atom values): 8764 Å² total; per-residue (Å²): 112,51,70,55,95,82,35,24,29,40,68,39,76,69,71,75,40,74,42,78,40,84,90,49,50,36,90,52,54,42,83,64,47,78,46,79,47,48,60,95,80,38,85,85,56,66,81,86,43,94,64,89,39,48,32,39,40,35,39,30,32,20,89,88,31,26,33,41,37,41,35,42,43,48,97,92,45,99,41,50,30,36,39,31,36,35,42,72,78,52,45,40,91,55,53,48,58,49,85,55,23,51,86,33,35,35,21,85,86,31,32,30,48,87,70,22,34,38,70,97,53,66,38,90,80,55,72,34,34,62,57,60,73,66,47,82,80,88,59,74,45,76,51,60,71,46,78,81,45,78,45,122